Protein AF-K0XR97-F1 (afdb_monomer_lite)

Secondary structure (DSSP, 8-state):
------HHHHHHHHHHHHHTT-HHHHHHHHHHHHHHHHHHH-

Organism: NCBI:txid742726

pLDDT: mean 89.6, std 14.18, range [35.66, 97.75]

Structure (mmCIF, N/CA/C/O backbone):
data_AF-K0XR97-F1
#
_entry.id   AF-K0XR97-F1
#
loop_
_atom_site.group_PDB
_atom_site.id
_atom_site.type_symbol
_atom_site.label_atom_id
_atom_site.label_alt_id
_atom_site.label_comp_id
_atom_site.label_asym_id
_atom_site.label_entity_id
_atom_site.label_seq_id
_atom_site.pdbx_PDB_ins_code
_atom_site.Cartn_x
_atom_site.Cartn_y
_atom_site.Cartn_z
_atom_site.occupancy
_atom_site.B_iso_or_equiv
_atom_site.auth_seq_id
_atom_site.auth_comp_id
_atom_site.auth_asym_id
_atom_site.auth_atom_id
_atom_site.pdbx_PDB_model_num
ATOM 1 N N . MET A 1 1 ? 2.709 15.694 15.139 1.00 35.66 1 MET A N 1
ATOM 2 C CA . MET A 1 1 ? 1.507 14.963 14.683 1.00 35.66 1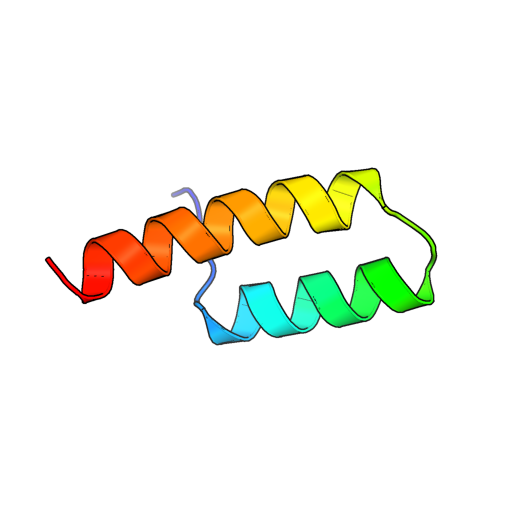 MET A CA 1
ATOM 3 C C . MET A 1 1 ? 1.877 14.200 13.422 1.00 35.66 1 MET A C 1
ATOM 5 O O . MET A 1 1 ? 2.258 14.841 12.457 1.00 35.66 1 MET A O 1
ATOM 9 N N . LYS A 1 2 ? 1.862 12.859 13.426 1.00 50.88 2 LYS A N 1
ATOM 10 C CA . LYS A 1 2 ? 1.944 12.097 12.168 1.00 50.88 2 LYS A CA 1
ATOM 11 C C . LYS A 1 2 ? 0.599 12.283 11.476 1.00 50.88 2 LYS A C 1
ATOM 13 O O . LYS A 1 2 ? -0.388 11.730 11.957 1.00 50.88 2 LYS A O 1
ATOM 18 N N . GLU A 1 3 ? 0.546 13.107 10.434 1.00 59.31 3 GLU A N 1
ATOM 19 C CA . GLU A 1 3 ? -0.645 13.223 9.592 1.00 59.31 3 GLU A CA 1
ATOM 20 C C . GLU A 1 3 ? -1.056 11.822 9.141 1.00 59.31 3 GLU A C 1
ATOM 22 O O . GLU A 1 3 ? -0.316 11.110 8.459 1.00 59.31 3 GLU A O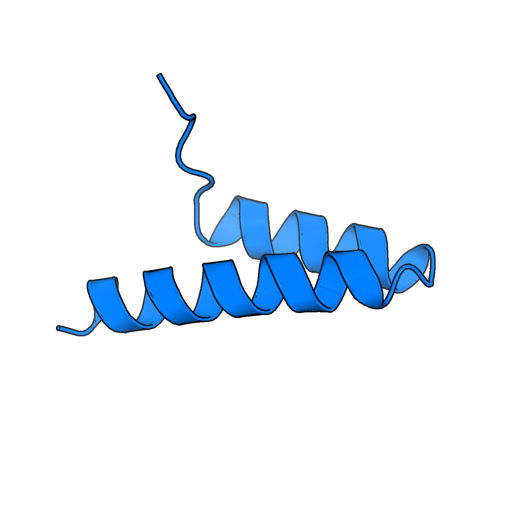 1
ATOM 27 N N . GLN A 1 4 ? -2.220 11.376 9.607 1.00 69.56 4 GLN A N 1
ATOM 28 C CA . GLN A 1 4 ? -2.764 10.105 9.177 1.00 69.56 4 GLN A CA 1
ATOM 29 C C . GLN A 1 4 ? -3.302 10.289 7.762 1.00 69.56 4 GLN A C 1
ATOM 31 O O . GLN A 1 4 ? -4.349 10.901 7.579 1.00 69.56 4 GLN A O 1
ATOM 36 N N . MET A 1 5 ? -2.616 9.729 6.765 1.00 83.25 5 MET A N 1
ATOM 37 C CA . MET A 1 5 ? -3.155 9.681 5.406 1.00 83.25 5 MET A CA 1
ATOM 38 C C . MET A 1 5 ? -4.511 8.967 5.396 1.00 83.25 5 MET A C 1
ATOM 40 O O . MET A 1 5 ? -4.672 7.895 5.996 1.00 83.25 5 MET A O 1
ATOM 44 N N . THR A 1 6 ? -5.484 9.552 4.703 1.00 92.56 6 THR A N 1
ATOM 45 C CA . THR A 1 6 ? -6.781 8.913 4.463 1.00 92.56 6 THR A CA 1
ATOM 46 C C . THR A 1 6 ? -6.632 7.739 3.488 1.00 92.56 6 THR A C 1
ATOM 48 O O . THR A 1 6 ? -5.630 7.610 2.779 1.00 92.56 6 THR A O 1
ATOM 51 N N . VAL A 1 7 ? -7.643 6.866 3.432 1.00 93.75 7 VAL A N 1
ATOM 52 C CA . VAL A 1 7 ? -7.694 5.753 2.465 1.00 93.75 7 VAL A CA 1
ATOM 53 C C . VAL A 1 7 ? -7.611 6.262 1.021 1.00 93.75 7 VAL A C 1
ATOM 55 O O . VAL A 1 7 ? -6.903 5.674 0.203 1.00 93.75 7 VAL A O 1
ATOM 58 N N . GLU A 1 8 ? -8.281 7.373 0.707 1.00 94.38 8 GLU A N 1
ATOM 59 C CA . GLU A 1 8 ? -8.232 7.993 -0.622 1.00 94.38 8 GLU A CA 1
ATOM 60 C C . GLU A 1 8 ? -6.846 8.542 -0.951 1.00 94.38 8 GLU A C 1
ATOM 62 O O . GLU A 1 8 ? -6.325 8.273 -2.033 1.00 94.38 8 GLU A O 1
ATOM 67 N N . MET A 1 9 ? -6.196 9.221 0.001 1.00 95.12 9 MET A N 1
ATOM 68 C CA . MET A 1 9 ? -4.824 9.696 -0.182 1.00 95.12 9 MET A CA 1
ATOM 69 C C . MET A 1 9 ? -3.851 8.541 -0.433 1.00 95.12 9 MET A C 1
ATOM 71 O O . MET A 1 9 ? -2.962 8.661 -1.274 1.00 95.12 9 MET A O 1
ATOM 75 N N . LEU A 1 10 ? -4.021 7.408 0.256 1.00 95.62 10 LEU A N 1
ATOM 76 C CA . LEU A 1 10 ? -3.190 6.221 0.036 1.00 95.62 10 LEU A CA 1
ATOM 77 C C . LEU A 1 10 ? -3.397 5.634 -1.358 1.00 95.62 10 LEU A C 1
ATOM 79 O O . LEU A 1 10 ? -2.419 5.370 -2.053 1.00 95.62 10 LEU A O 1
ATOM 83 N N . ARG A 1 11 ? -4.651 5.488 -1.802 1.00 95.56 11 ARG A N 1
ATOM 84 C CA . ARG A 1 11 ? -4.963 5.016 -3.161 1.00 95.56 11 ARG A CA 1
ATOM 85 C C . ARG A 1 11 ? -4.368 5.932 -4.231 1.00 95.56 11 ARG A C 1
ATOM 87 O O . ARG A 1 11 ? -3.768 5.435 -5.182 1.00 95.56 11 ARG A O 1
ATOM 94 N N . TYR A 1 12 ? -4.476 7.247 -4.044 1.00 96.94 12 TYR A N 1
ATOM 95 C CA . TYR A 1 12 ? -3.890 8.234 -4.949 1.00 96.94 12 TYR A CA 1
ATOM 96 C C . TYR A 1 12 ? -2.361 8.109 -5.033 1.00 96.94 12 TYR A C 1
ATOM 98 O O . TYR A 1 12 ? -1.805 8.020 -6.128 1.00 96.94 12 TYR A O 1
ATOM 106 N N . GLN A 1 13 ? -1.670 8.046 -3.890 1.00 96.12 13 GLN A N 1
ATOM 107 C CA . GLN A 1 13 ? -0.209 7.928 -3.874 1.00 96.12 13 GLN A CA 1
ATOM 108 C C . GLN A 1 13 ? 0.261 6.603 -4.487 1.00 96.12 13 GLN A C 1
ATOM 110 O O . GLN A 1 13 ? 1.201 6.605 -5.279 1.00 96.12 13 GLN A O 1
ATOM 115 N N . ILE A 1 14 ? -0.420 5.485 -4.208 1.00 97.12 14 ILE A N 1
ATOM 116 C CA . ILE A 1 14 ? -0.116 4.192 -4.842 1.00 97.12 14 ILE A CA 1
ATOM 117 C C . ILE A 1 14 ? -0.222 4.305 -6.367 1.00 97.12 14 ILE A C 1
ATOM 119 O O . ILE A 1 14 ? 0.694 3.887 -7.071 1.00 97.12 14 ILE A O 1
ATOM 123 N N . ALA A 1 15 ? -1.298 4.902 -6.893 1.00 97.19 15 ALA A N 1
ATOM 124 C CA . ALA A 1 15 ? -1.459 5.092 -8.335 1.00 97.19 15 ALA A CA 1
ATOM 125 C C . ALA A 1 15 ? -0.326 5.947 -8.931 1.00 97.19 15 ALA A C 1
ATOM 127 O O . ALA A 1 15 ? 0.251 5.577 -9.955 1.00 97.19 15 ALA A O 1
ATOM 128 N N . LYS A 1 16 ? 0.053 7.037 -8.254 1.00 97.75 16 LYS A N 1
ATOM 129 C CA . LYS A 1 16 ? 1.165 7.905 -8.662 1.00 97.75 16 LYS A CA 1
ATOM 130 C C . LYS A 1 16 ? 2.496 7.146 -8.727 1.00 97.75 16 LYS A C 1
ATOM 132 O O . LYS A 1 16 ? 3.173 7.179 -9.754 1.00 97.75 16 LYS A O 1
ATOM 137 N N . TYR A 1 17 ? 2.867 6.434 -7.662 1.00 97.50 17 TYR A N 1
ATOM 138 C CA . TYR A 1 17 ? 4.133 5.696 -7.616 1.00 97.50 17 TYR A CA 1
ATOM 139 C C . TYR A 1 17 ? 4.158 4.495 -8.562 1.00 97.50 17 TYR A C 1
ATOM 141 O O . TYR A 1 17 ? 5.229 4.131 -9.048 1.00 97.50 17 TYR A O 1
ATOM 149 N N . ARG A 1 18 ? 2.990 3.935 -8.894 1.00 96.44 18 ARG A N 1
ATOM 150 C CA . ARG A 1 18 ? 2.867 2.871 -9.892 1.00 96.44 18 ARG A CA 1
ATOM 151 C C . ARG A 1 18 ? 3.245 3.360 -11.286 1.00 96.44 18 ARG A C 1
ATOM 153 O O . ARG A 1 18 ? 4.008 2.683 -11.964 1.00 96.44 18 ARG A O 1
ATOM 160 N N . VAL A 1 19 ? 2.767 4.541 -11.686 1.00 97.62 19 VAL A N 1
ATOM 161 C CA . VAL A 1 19 ? 3.123 5.163 -12.978 1.00 97.62 19 VAL A CA 1
ATOM 162 C C . VAL A 1 19 ? 4.611 5.509 -13.032 1.00 97.62 19 VAL A C 1
ATOM 164 O O . VAL A 1 19 ? 5.246 5.352 -14.068 1.00 97.62 19 VAL A O 1
ATOM 167 N N . MET A 1 20 ? 5.192 5.915 -11.902 1.00 96.44 20 MET A N 1
ATOM 168 C CA . MET A 1 20 ? 6.629 6.182 -11.790 1.00 96.44 20 MET A CA 1
ATOM 169 C C . MET A 1 20 ? 7.505 4.915 -11.776 1.00 96.44 20 MET A C 1
ATOM 171 O O . MET A 1 20 ? 8.726 5.036 -11.722 1.00 96.44 20 MET A O 1
ATOM 175 N N . GLY A 1 21 ? 6.920 3.711 -11.755 1.00 96.62 21 GLY A N 1
ATOM 176 C CA . GLY A 1 21 ? 7.672 2.458 -11.638 1.00 96.62 21 GLY A CA 1
ATOM 177 C C . GLY A 1 21 ? 8.315 2.234 -10.262 1.00 96.62 21 GLY A C 1
ATOM 178 O O . GLY A 1 21 ? 9.169 1.363 -10.114 1.00 96.62 21 GLY A O 1
ATOM 179 N N . ASN A 1 22 ? 7.912 2.988 -9.234 1.00 96.56 22 ASN A N 1
ATOM 180 C CA . ASN A 1 22 ? 8.446 2.844 -7.881 1.00 96.56 22 ASN A CA 1
ATOM 181 C C . ASN A 1 22 ? 7.676 1.761 -7.107 1.00 96.56 22 ASN A C 1
ATOM 183 O O . ASN A 1 22 ? 6.759 2.043 -6.329 1.00 96.56 22 ASN A O 1
ATOM 187 N N . GLY A 1 23 ? 8.059 0.504 -7.342 1.00 94.69 23 GLY A N 1
ATOM 188 C CA . GLY A 1 23 ? 7.443 -0.665 -6.712 1.00 94.69 23 GLY A CA 1
ATOM 189 C C . GLY A 1 23 ? 7.601 -0.710 -5.189 1.00 94.69 23 GLY A C 1
ATOM 190 O O . GLY A 1 23 ? 6.656 -1.096 -4.503 1.00 94.69 23 GLY A O 1
ATOM 191 N N . ALA A 1 24 ? 8.742 -0.260 -4.657 1.00 97.19 24 ALA A N 1
ATOM 192 C CA . ALA A 1 24 ? 9.007 -0.245 -3.216 1.00 97.19 24 ALA A CA 1
ATOM 193 C C . ALA A 1 24 ? 8.010 0.658 -2.474 1.00 97.19 24 ALA A C 1
ATOM 195 O O . ALA A 1 24 ? 7.311 0.212 -1.565 1.00 97.19 24 ALA A O 1
ATOM 196 N N . MET A 1 25 ? 7.842 1.897 -2.945 1.00 96.00 25 MET A N 1
ATOM 197 C CA . MET A 1 25 ? 6.884 2.833 -2.352 1.00 96.00 25 MET A CA 1
ATOM 198 C C . MET A 1 25 ? 5.435 2.346 -2.509 1.00 96.00 25 MET A C 1
ATOM 200 O O . MET A 1 25 ? 4.622 2.487 -1.597 1.00 96.00 25 MET A O 1
ATOM 204 N N . CYS A 1 26 ? 5.097 1.710 -3.639 1.00 97.12 26 CYS A N 1
ATOM 205 C CA . CYS A 1 26 ? 3.779 1.092 -3.809 1.00 97.12 26 CYS A CA 1
ATOM 206 C C . CYS A 1 26 ? 3.511 0.006 -2.760 1.00 97.12 26 CYS A C 1
ATOM 208 O O . CYS A 1 26 ? 2.404 -0.052 -2.226 1.00 97.12 26 CYS A O 1
ATOM 210 N N . GLN A 1 27 ? 4.496 -0.848 -2.464 1.00 97.25 27 GLN A N 1
ATOM 211 C CA . GLN A 1 27 ? 4.361 -1.905 -1.460 1.00 97.25 27 GLN A CA 1
ATOM 212 C C . GLN A 1 27 ? 4.160 -1.325 -0.058 1.00 97.25 27 GLN A C 1
ATOM 214 O O . GLN A 1 27 ? 3.225 -1.730 0.635 1.00 97.25 27 GLN A O 1
ATOM 219 N N . GLU A 1 28 ? 4.963 -0.333 0.332 1.00 96.81 28 GLU A N 1
ATOM 220 C CA . GLU A 1 28 ? 4.843 0.334 1.634 1.00 96.81 28 GLU A CA 1
ATOM 221 C C . GLU A 1 28 ? 3.461 0.971 1.829 1.00 96.81 28 GLU A C 1
ATOM 223 O O . GLU A 1 28 ? 2.777 0.729 2.830 1.00 96.81 28 GLU A O 1
ATOM 228 N N . LEU A 1 29 ? 3.005 1.739 0.836 1.00 96.50 29 LEU A N 1
ATOM 229 C CA . LEU A 1 29 ? 1.703 2.400 0.884 1.00 96.50 29 LEU A CA 1
ATOM 230 C C . LEU A 1 29 ? 0.544 1.397 0.841 1.00 96.50 29 LEU A C 1
ATOM 232 O O . LEU A 1 29 ? -0.476 1.610 1.501 1.00 96.50 29 LEU A O 1
ATOM 236 N N . THR A 1 30 ? 0.697 0.285 0.118 1.00 96.38 30 THR A N 1
ATOM 237 C CA . THR A 1 30 ? -0.305 -0.791 0.082 1.00 96.38 30 THR A CA 1
ATOM 238 C C . THR A 1 30 ? -0.431 -1.474 1.441 1.00 96.38 3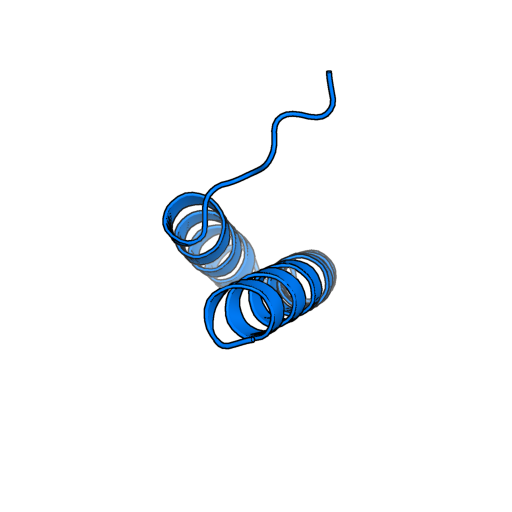0 THR A C 1
ATOM 240 O O . THR A 1 30 ? -1.548 -1.702 1.903 1.00 96.38 30 THR A O 1
ATOM 243 N N . ALA A 1 31 ? 0.683 -1.739 2.129 1.00 96.69 31 ALA A N 1
ATOM 244 C CA . ALA A 1 31 ? 0.659 -2.306 3.476 1.00 96.69 31 ALA A CA 1
ATOM 245 C C . ALA A 1 31 ? -0.033 -1.364 4.479 1.00 96.69 31 ALA A C 1
ATOM 247 O O . ALA A 1 31 ? -0.817 -1.804 5.325 1.00 96.69 31 ALA A O 1
ATOM 248 N N . LEU A 1 32 ? 0.205 -0.053 4.366 1.00 95.25 32 LEU A N 1
ATOM 249 C CA . LEU A 1 32 ? -0.479 0.945 5.189 1.00 95.25 32 LEU A CA 1
ATOM 250 C C . LEU A 1 32 ? -1.986 1.012 4.883 1.00 95.25 32 LEU A C 1
ATOM 252 O O . LEU A 1 32 ? -2.800 1.104 5.805 1.00 95.25 32 LEU A O 1
ATOM 256 N N . LEU A 1 33 ? -2.362 0.914 3.606 1.00 95.44 33 LEU A N 1
ATOM 257 C CA . LEU A 1 33 ? -3.755 0.860 3.169 1.00 95.44 33 LEU A CA 1
ATOM 258 C C . LEU A 1 33 ? -4.476 -0.374 3.729 1.00 95.44 33 LEU A C 1
ATOM 260 O O . LEU A 1 33 ? -5.568 -0.235 4.276 1.00 95.44 33 LEU A O 1
ATOM 264 N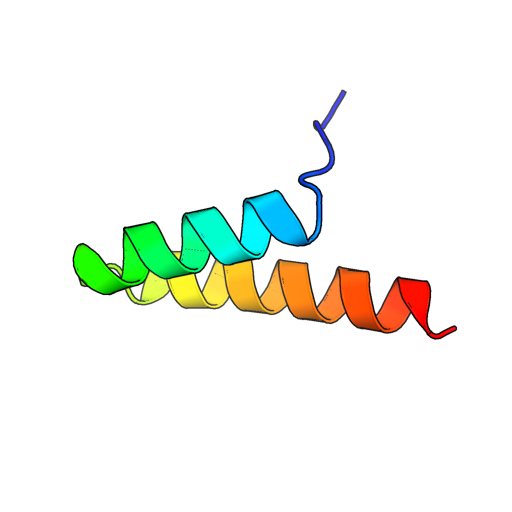 N . GLN A 1 34 ? -3.857 -1.555 3.662 1.00 95.50 34 GLN A N 1
ATOM 265 C CA . GLN A 1 34 ? -4.416 -2.791 4.218 1.00 95.50 34 GLN A CA 1
ATOM 266 C C . GLN A 1 34 ? -4.670 -2.679 5.724 1.00 95.50 34 GLN A C 1
ATOM 268 O O . GLN A 1 34 ? -5.753 -3.033 6.185 1.00 95.50 34 GLN A O 1
ATOM 273 N N . LYS A 1 35 ? -3.723 -2.115 6.487 1.00 94.50 35 LYS A N 1
ATOM 274 C CA . LYS A 1 35 ? -3.892 -1.891 7.933 1.00 94.50 35 LYS A CA 1
ATOM 275 C C . LYS A 1 35 ? -5.077 -0.978 8.248 1.00 94.50 35 LYS A C 1
ATOM 277 O O . LYS A 1 35 ? -5.828 -1.258 9.175 1.00 94.50 35 LYS A O 1
ATOM 282 N N . LYS A 1 36 ? -5.264 0.098 7.477 1.00 91.56 36 LYS A N 1
ATOM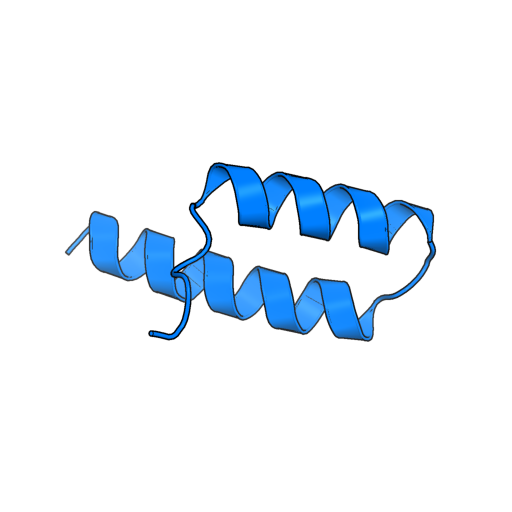 283 C CA . LYS A 1 36 ? -6.394 1.022 7.673 1.00 91.56 36 LYS A CA 1
ATOM 284 C C . LYS A 1 36 ? -7.735 0.397 7.317 1.00 91.56 36 LYS A C 1
ATOM 286 O O . LYS A 1 36 ? -8.700 0.625 8.031 1.00 91.56 36 LYS A O 1
ATOM 291 N N . LEU A 1 37 ? -7.790 -0.388 6.244 1.00 92.75 37 LEU A N 1
ATOM 292 C CA . LEU A 1 37 ? -9.006 -1.105 5.865 1.00 92.75 37 LEU A CA 1
ATOM 293 C C . LEU A 1 37 ? -9.373 -2.158 6.913 1.00 92.75 37 LEU A C 1
ATOM 295 O O . LEU A 1 37 ? -10.525 -2.221 7.315 1.00 92.75 37 LEU A O 1
ATOM 299 N N . ALA A 1 38 ? -8.395 -2.919 7.410 1.00 93.50 38 ALA A N 1
ATOM 300 C CA . ALA A 1 38 ? -8.621 -3.885 8.482 1.00 93.50 38 ALA A CA 1
ATOM 301 C C . ALA A 1 38 ? -9.145 -3.212 9.763 1.00 93.50 38 ALA A C 1
ATOM 303 O O . ALA A 1 38 ? -10.084 -3.708 10.371 1.00 93.50 38 ALA A O 1
ATOM 304 N N . ALA A 1 39 ? -8.591 -2.053 10.132 1.00 89.50 39 ALA A N 1
ATOM 305 C CA . ALA A 1 39 ? -9.036 -1.289 11.297 1.00 89.50 39 ALA A CA 1
ATOM 306 C C . ALA A 1 39 ? -10.416 -0.624 11.132 1.00 89.50 39 ALA A C 1
ATOM 308 O O . ALA A 1 39 ? -11.012 -0.242 12.128 1.00 89.50 39 ALA A O 1
ATOM 309 N N . ALA A 1 40 ? -10.905 -0.441 9.902 1.00 81.75 40 ALA A N 1
ATOM 310 C CA . ALA A 1 40 ? -12.231 0.122 9.635 1.00 81.75 40 ALA A CA 1
ATOM 311 C C . ALA A 1 40 ? -13.341 -0.942 9.577 1.00 81.75 40 ALA A C 1
ATOM 313 O O . ALA A 1 40 ? -14.517 -0.592 9.552 1.00 81.75 40 ALA A O 1
ATOM 314 N N . VAL A 1 41 ? -12.965 -2.221 9.486 1.00 76.50 41 VAL A N 1
ATOM 315 C CA . VAL A 1 41 ? -13.887 -3.366 9.403 1.00 76.50 41 VAL A CA 1
ATOM 316 C C . VAL A 1 41 ? -14.022 -4.087 10.755 1.00 76.50 41 VAL A C 1
ATOM 318 O O . VAL A 1 41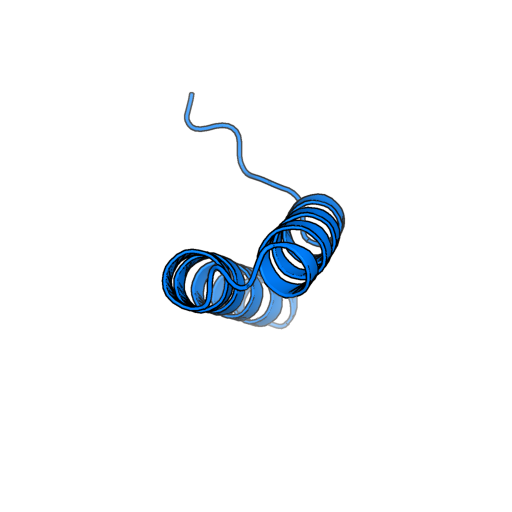 ? -14.979 -4.834 10.941 1.00 76.50 41 VAL A O 1
ATOM 321 N N . ALA A 1 42 ? -13.082 -3.864 11.680 1.00 56.31 42 ALA A N 1
ATOM 322 C CA . ALA A 1 42 ? -13.113 -4.355 13.061 1.00 56.31 42 ALA A CA 1
ATOM 323 C C . ALA A 1 42 ? -13.894 -3.405 13.979 1.00 56.31 42 ALA A C 1
ATOM 325 O O . ALA A 1 42 ? -14.566 -3.923 14.897 1.00 56.31 42 ALA A O 1
#

Foldseek 3Di:
DPPLDDLVSLVVVLVVCVVVVNVVSNVVSVVSSVVVVVVVVD

Radius of gyration: 10.68 Å; chains: 1; bounding box: 23×19×28 Å

Sequence (42 aa):
MKEQMTVEMLRYQIAKYRVMGNGAMCQELTALLQKKLAAAVA